Protein AF-A0A395YNB1-F1 (afdb_monomer)

Solvent-accessible surface area (backbone atoms only — not comparable to full-atom values): 4845 Å² total; per-residue (Å²): 113,63,85,83,40,47,67,61,54,50,50,46,51,53,35,52,68,73,50,36,73,68,51,31,48,49,52,36,70,75,38,58,90,81,37,96,42,50,65,53,44,48,24,59,68,54,74,43,53,60,50,78,92,37,49,81,76,46,88,62,22,58,57,50,27,52,50,55,56,31,54,77,69,74,43,75,93,79,79,85,130

pLDDT: mean 82.45, std 13.4, range [36.81, 97.44]

Secondary structure (DSSP, 8-state):
-GGGGHHHHHHHHHHHHHS-HHHHHHHHHH-TTT-SSHHHHHHHHTTS--SGGGTTSSTTHHHHHHHHHHHHTT-------

Radius of gyration: 13.29 Å; Cα contacts (8 Å, |Δi|>4): 56; chains: 1; bounding box: 42×22×25 Å

Mean predicted aligned error: 6.27 Å

Sequence (81 aa):
MYNKHIDYVMDIIKSKYINTPERIKEIYMKFPMLFHSSEEVKKMVYMADTRKESWGKRPLSKLTHDIDKQLAKGRIPLEAD

Foldseek 3Di:
DCVVCVVLLVQLVVLPVVCDLVNLVVVCVVCVVVDPDSQRSVCVSSVARLDPVCPPVDPCSPVSVVSVVCVVVVHHPPDDD

Structure (mmCIF, N/CA/C/O backbone):
data_AF-A0A395YNB1-F1
#
_entry.id   AF-A0A395YNB1-F1
#
loop_
_atom_site.group_PDB
_atom_site.id
_atom_site.type_symbol
_atom_site.label_atom_id
_atom_site.label_alt_id
_atom_site.label_comp_id
_atom_site.label_asym_id
_atom_site.label_entity_id
_atom_site.label_seq_id
_atom_site.pdbx_PDB_ins_code
_atom_site.Cartn_x
_atom_site.Cartn_y
_atom_site.Cartn_z
_atom_site.occupancy
_atom_site.B_iso_or_equiv
_atom_site.auth_seq_id
_atom_site.auth_comp_id
_atom_site.auth_asym_id
_atom_site.auth_atom_id
_atom_site.pdbx_PDB_model_num
ATOM 1 N N . MET A 1 1 ? 18.802 -7.659 -1.826 1.00 51.56 1 MET A N 1
ATOM 2 C CA . MET A 1 1 ? 17.559 -7.797 -1.016 1.00 51.56 1 MET A CA 1
ATOM 3 C C . MET A 1 1 ? 16.302 -7.866 -1.878 1.00 51.56 1 MET A C 1
ATOM 5 O O . MET A 1 1 ? 15.479 -8.727 -1.604 1.00 51.56 1 MET A O 1
ATOM 9 N N . TYR A 1 2 ? 16.170 -7.035 -2.919 1.00 52.34 2 TYR A N 1
ATOM 10 C CA . TYR A 1 2 ? 15.028 -7.054 -3.847 1.00 52.34 2 TYR A CA 1
ATOM 11 C C . TYR A 1 2 ? 14.816 -8.419 -4.532 1.00 52.34 2 TYR A C 1
ATOM 13 O O . TYR A 1 2 ? 13.715 -8.952 -4.461 1.00 52.34 2 TYR A O 1
ATOM 21 N N . ASN A 1 3 ? 15.875 -9.067 -5.039 1.00 56.75 3 ASN A N 1
ATOM 22 C CA . ASN A 1 3 ? 15.774 -10.402 -5.663 1.00 56.75 3 ASN A CA 1
ATOM 23 C C . ASN A 1 3 ? 15.301 -11.523 -4.716 1.00 56.75 3 ASN A C 1
ATOM 25 O O . ASN A 1 3 ? 14.755 -12.516 -5.180 1.00 56.75 3 ASN A O 1
ATOM 29 N N . LYS A 1 4 ? 15.464 -11.375 -3.390 1.00 68.75 4 LYS A N 1
ATOM 30 C CA . LYS A 1 4 ? 14.947 -12.351 -2.406 1.00 68.75 4 LYS A CA 1
ATOM 31 C C . LYS A 1 4 ? 13.453 -12.168 -2.109 1.00 68.75 4 LYS A C 1
ATOM 33 O O . LYS A 1 4 ? 12.853 -13.029 -1.477 1.00 68.75 4 LYS A O 1
ATOM 38 N N . HIS A 1 5 ? 12.870 -11.048 -2.533 1.00 77.50 5 HIS A N 1
ATOM 39 C CA . HIS A 1 5 ? 11.484 -10.667 -2.264 1.00 77.50 5 HIS A CA 1
ATOM 40 C C . HIS A 1 5 ? 10.791 -10.165 -3.537 1.00 77.50 5 HIS A C 1
ATOM 42 O O . HIS A 1 5 ? 9.935 -9.286 -3.461 1.00 77.50 5 HIS A O 1
ATOM 48 N N . ILE A 1 6 ? 11.178 -10.684 -4.706 1.00 81.75 6 ILE A N 1
ATOM 49 C CA . ILE A 1 6 ? 10.682 -10.188 -5.994 1.00 81.75 6 ILE A CA 1
ATOM 50 C C . ILE A 1 6 ? 9.157 -10.296 -6.097 1.00 81.75 6 ILE A C 1
ATOM 52 O O . ILE A 1 6 ? 8.515 -9.338 -6.519 1.00 81.75 6 ILE A O 1
ATOM 56 N N . ASP A 1 7 ? 8.575 -11.382 -5.585 1.00 84.62 7 ASP A N 1
ATOM 57 C CA . ASP A 1 7 ? 7.122 -11.572 -5.531 1.00 84.62 7 ASP A CA 1
ATOM 58 C C . ASP A 1 7 ? 6.444 -10.479 -4.699 1.00 84.62 7 ASP A C 1
ATOM 60 O O . ASP A 1 7 ? 5.510 -9.827 -5.159 1.00 84.62 7 ASP A O 1
ATOM 64 N N . TYR A 1 8 ? 6.996 -10.180 -3.518 1.00 85.69 8 TYR A N 1
ATOM 65 C CA . TYR A 1 8 ? 6.500 -9.109 -2.655 1.00 85.69 8 TYR A CA 1
ATOM 66 C C . TYR A 1 8 ? 6.571 -7.739 -3.341 1.00 85.69 8 TYR A C 1
ATOM 68 O O . TYR A 1 8 ? 5.629 -6.951 -3.272 1.00 85.69 8 TYR A O 1
ATOM 76 N N . VAL A 1 9 ? 7.678 -7.444 -4.027 1.00 84.75 9 VAL A N 1
ATOM 77 C CA . VAL A 1 9 ? 7.835 -6.182 -4.762 1.00 84.75 9 VAL A CA 1
ATOM 78 C C . VAL A 1 9 ? 6.808 -6.079 -5.885 1.00 84.75 9 VAL A C 1
ATOM 80 O O . VAL A 1 9 ? 6.150 -5.044 -6.016 1.00 84.75 9 VAL A O 1
ATOM 83 N N . MET A 1 10 ? 6.617 -7.154 -6.649 1.00 86.62 10 MET A N 1
ATOM 84 C CA . MET A 1 10 ? 5.614 -7.212 -7.708 1.00 86.62 10 MET A CA 1
ATOM 85 C C . MET A 1 10 ? 4.193 -7.052 -7.165 1.00 86.62 10 MET A C 1
ATOM 87 O O . MET A 1 10 ? 3.382 -6.378 -7.796 1.00 86.62 10 MET A O 1
ATOM 91 N N . ASP A 1 11 ? 3.886 -7.597 -5.992 1.00 88.56 11 ASP A N 1
ATOM 92 C CA . ASP A 1 11 ? 2.567 -7.459 -5.375 1.00 88.56 11 ASP A CA 1
ATOM 93 C C . ASP A 1 11 ? 2.286 -6.027 -4.907 1.00 88.56 11 ASP A C 1
ATOM 95 O O . ASP A 1 11 ? 1.187 -5.512 -5.132 1.00 88.56 11 ASP A O 1
ATOM 99 N N . ILE A 1 12 ? 3.287 -5.326 -4.363 1.00 87.38 12 ILE A N 1
ATOM 100 C CA . ILE A 1 12 ? 3.162 -3.893 -4.053 1.00 87.38 12 ILE A CA 1
ATOM 101 C C . ILE A 1 12 ? 2.971 -3.066 -5.331 1.00 87.38 12 ILE A C 1
ATOM 103 O O . ILE A 1 12 ? 2.128 -2.167 -5.351 1.00 87.38 12 ILE A O 1
ATOM 107 N N . ILE A 1 13 ? 3.698 -3.378 -6.411 1.00 87.38 13 ILE A N 1
ATOM 108 C CA . ILE A 1 13 ? 3.539 -2.702 -7.709 1.00 87.38 13 ILE A CA 1
ATOM 109 C C . ILE A 1 13 ? 2.117 -2.901 -8.250 1.00 87.38 13 ILE A C 1
ATOM 111 O O . ILE A 1 13 ? 1.445 -1.919 -8.569 1.00 87.38 13 ILE A O 1
ATOM 115 N N . LYS A 1 14 ? 1.634 -4.150 -8.309 1.00 89.31 14 LYS A N 1
ATOM 116 C CA . LYS A 1 14 ? 0.270 -4.476 -8.761 1.00 89.31 14 LYS A CA 1
ATOM 117 C C . LYS A 1 14 ? -0.773 -3.758 -7.910 1.00 89.31 14 LYS A C 1
ATOM 119 O O . LYS A 1 14 ? -1.677 -3.130 -8.456 1.00 89.31 14 LYS A O 1
ATOM 124 N N . SER A 1 15 ? -0.632 -3.809 -6.584 1.00 90.12 15 SER A N 1
ATOM 125 C CA . SER A 1 15 ? -1.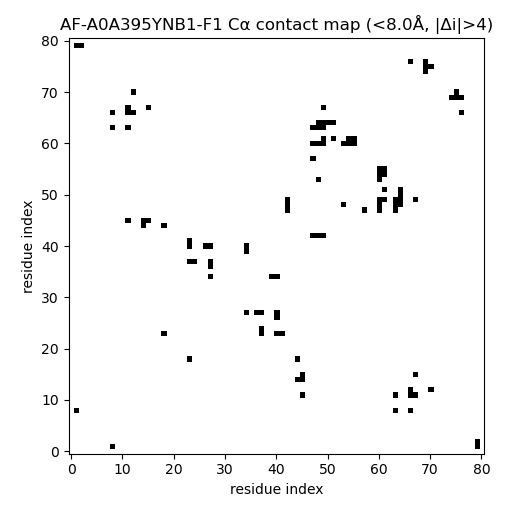577 -3.168 -5.671 1.00 90.12 15 SER A CA 1
ATOM 126 C C . SER A 1 15 ? -1.621 -1.653 -5.865 1.00 90.12 15 SER A C 1
ATOM 128 O O . SER A 1 15 ? -2.710 -1.085 -5.937 1.00 90.12 15 SER A O 1
ATOM 130 N N . LYS A 1 16 ? -0.468 -0.998 -6.039 1.00 87.25 16 LYS A N 1
ATOM 131 C CA . LYS A 1 16 ? -0.394 0.440 -6.330 1.00 87.25 16 LYS A CA 1
ATOM 132 C C . LYS A 1 16 ? -1.001 0.810 -7.683 1.00 87.25 16 LYS A C 1
ATOM 134 O O . LYS A 1 16 ? -1.645 1.848 -7.787 1.00 87.25 16 LYS A O 1
ATOM 139 N N . TYR A 1 17 ? -0.806 -0.021 -8.704 1.00 88.31 17 TYR A N 1
ATOM 140 C CA . TYR A 1 17 ? -1.354 0.225 -10.038 1.00 88.31 17 TYR A CA 1
ATOM 141 C C . TYR A 1 17 ? -2.883 0.079 -10.070 1.00 88.31 17 TYR A C 1
ATOM 143 O O . TYR A 1 17 ? -3.573 0.897 -10.668 1.00 88.31 17 TYR A O 1
ATOM 151 N N . ILE A 1 18 ? -3.418 -0.936 -9.384 1.00 90.56 18 ILE A N 1
ATOM 152 C CA . ILE A 1 18 ? -4.864 -1.185 -9.291 1.00 90.56 18 ILE A CA 1
ATOM 153 C C . ILE A 1 18 ? -5.546 -0.145 -8.393 1.00 90.56 18 ILE A C 1
ATOM 155 O O . ILE A 1 18 ? -6.642 0.317 -8.705 1.00 90.56 18 ILE A O 1
ATOM 159 N N . ASN A 1 19 ? -4.922 0.217 -7.269 1.00 92.88 19 ASN A N 1
ATOM 160 C CA . ASN A 1 19 ? -5.508 1.082 -6.245 1.00 92.88 19 ASN A CA 1
ATOM 161 C C . ASN A 1 19 ? -4.994 2.518 -6.353 1.00 92.88 19 ASN A C 1
ATOM 163 O O . ASN A 1 19 ? -4.228 2.988 -5.510 1.00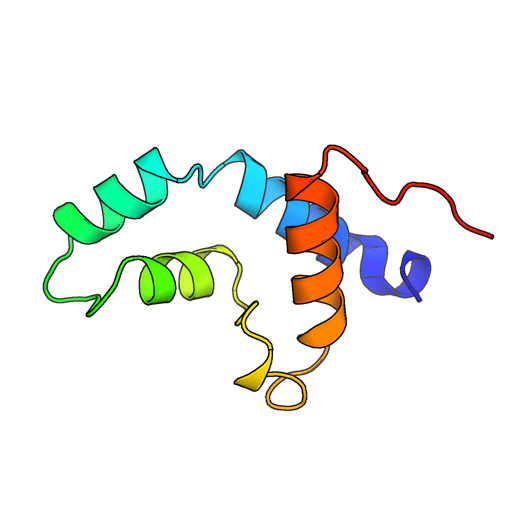 92.88 19 ASN A O 1
ATOM 167 N N . THR A 1 20 ? -5.455 3.217 -7.393 1.00 91.69 20 THR A N 1
ATOM 168 C CA . THR A 1 20 ? -5.175 4.645 -7.589 1.00 91.69 20 THR A CA 1
ATOM 169 C C . THR A 1 20 ? -5.698 5.493 -6.416 1.00 91.69 20 THR A C 1
ATOM 171 O O . THR A 1 20 ? -6.577 5.043 -5.668 1.00 91.69 20 THR A O 1
ATOM 174 N N . PRO A 1 21 ? -5.210 6.737 -6.240 1.00 92.00 21 PRO A N 1
ATOM 175 C CA . PRO A 1 21 ? -5.734 7.647 -5.219 1.00 92.00 21 PRO A CA 1
ATOM 176 C C . PRO A 1 21 ? -7.259 7.826 -5.286 1.00 92.00 21 PRO A C 1
ATOM 178 O O . PRO A 1 21 ? -7.927 7.871 -4.253 1.00 92.00 21 PRO A O 1
ATOM 181 N N . GLU A 1 22 ? -7.823 7.866 -6.492 1.00 94.88 22 GLU A N 1
ATOM 182 C CA . GLU A 1 22 ? -9.262 7.992 -6.732 1.00 94.88 22 GLU A CA 1
ATOM 183 C C . GLU A 1 22 ? -10.008 6.754 -6.237 1.00 94.88 22 GLU A C 1
ATOM 185 O O . GLU A 1 22 ? -11.008 6.887 -5.533 1.00 94.88 22 GLU A O 1
ATOM 190 N N . ARG A 1 23 ? -9.490 5.553 -6.521 1.00 94.62 23 ARG A N 1
ATOM 191 C CA . ARG A 1 23 ? -10.071 4.297 -6.031 1.00 94.62 23 ARG A CA 1
ATOM 192 C C . ARG A 1 23 ? -9.989 4.182 -4.510 1.00 94.62 23 ARG A C 1
ATOM 194 O O . ARG A 1 23 ? -10.942 3.732 -3.880 1.00 94.62 23 ARG A O 1
ATOM 201 N N . ILE A 1 24 ? -8.879 4.602 -3.905 1.00 95.31 24 ILE A N 1
ATOM 202 C CA . ILE A 1 24 ? -8.733 4.643 -2.441 1.00 95.31 24 ILE A CA 1
ATOM 203 C C . ILE A 1 24 ? -9.806 5.555 -1.832 1.00 95.31 24 ILE A C 1
ATOM 205 O O . ILE A 1 24 ? -10.484 5.163 -0.879 1.00 95.31 24 ILE A O 1
ATOM 209 N N . LYS A 1 25 ? -10.000 6.746 -2.410 1.00 95.69 25 LYS A N 1
ATOM 210 C CA . LYS A 1 25 ? -11.034 7.694 -1.982 1.00 95.69 25 LYS A CA 1
ATOM 211 C C . LYS A 1 25 ? -12.441 7.122 -2.162 1.00 95.69 25 LYS A C 1
ATOM 213 O O . LYS A 1 25 ? -13.271 7.259 -1.269 1.00 95.69 25 LYS A O 1
ATOM 218 N N . GLU A 1 26 ? -12.701 6.451 -3.280 1.00 96.38 26 GLU A N 1
ATOM 219 C CA . GLU A 1 26 ? -13.977 5.788 -3.557 1.00 96.38 26 GLU A CA 1
ATOM 220 C C . GLU A 1 26 ? -14.291 4.700 -2.519 1.00 96.38 26 GLU A C 1
ATOM 222 O O . GLU A 1 26 ? -15.395 4.672 -1.978 1.00 96.38 26 GLU A O 1
ATOM 227 N N . ILE A 1 27 ? -13.324 3.834 -2.194 1.00 95.88 27 ILE A N 1
ATOM 228 C CA . ILE A 1 27 ? -13.481 2.789 -1.169 1.00 95.88 27 ILE A CA 1
ATOM 229 C C . ILE A 1 27 ? -13.775 3.420 0.196 1.00 95.88 27 ILE A C 1
ATOM 231 O O . ILE A 1 27 ? -14.704 2.987 0.876 1.00 95.88 27 ILE A O 1
ATOM 235 N N . TYR A 1 28 ? -13.031 4.463 0.578 1.00 96.31 28 TYR A N 1
ATOM 236 C CA . TYR A 1 28 ? -13.269 5.187 1.829 1.00 96.31 28 TYR A CA 1
ATOM 237 C C . TYR A 1 28 ? -14.700 5.746 1.901 1.00 96.31 28 TYR A C 1
ATOM 239 O O . TYR A 1 28 ? -15.387 5.566 2.903 1.00 96.31 28 TYR A O 1
ATOM 247 N N . MET A 1 29 ? -15.179 6.357 0.813 1.00 95.88 29 MET A N 1
ATOM 248 C CA . MET A 1 29 ? -16.532 6.917 0.726 1.00 95.88 29 MET A CA 1
ATOM 249 C C . MET A 1 29 ? -17.634 5.852 0.714 1.00 95.88 29 MET A C 1
ATOM 251 O O . MET A 1 29 ? -18.708 6.086 1.261 1.00 95.88 29 MET A O 1
ATOM 255 N N . LYS A 1 30 ? -17.389 4.690 0.096 1.00 97.44 30 LYS A N 1
ATOM 256 C CA . LYS A 1 30 ? -18.354 3.580 0.039 1.00 97.44 30 LYS A CA 1
ATOM 257 C C . LYS A 1 30 ? -18.489 2.841 1.367 1.00 97.44 30 LYS A C 1
ATOM 259 O O . LYS A 1 30 ? -19.558 2.309 1.652 1.00 97.44 30 LYS A O 1
ATOM 264 N N . PHE A 1 31 ? -17.428 2.808 2.172 1.00 95.69 31 PHE A N 1
ATOM 265 C CA . PHE A 1 31 ? -17.386 2.050 3.422 1.00 95.69 31 PHE A CA 1
ATOM 266 C C . PHE A 1 31 ? -16.942 2.911 4.621 1.00 95.69 31 PHE A C 1
ATOM 268 O O . PHE A 1 31 ? -15.978 2.557 5.304 1.00 95.69 31 PHE A O 1
ATOM 275 N N . PRO A 1 32 ? -17.650 4.014 4.937 1.00 92.06 32 PRO A N 1
ATOM 276 C CA . PRO A 1 32 ? -17.224 4.975 5.961 1.00 92.06 32 PRO A CA 1
ATOM 277 C C . PRO A 1 32 ? -17.240 4.407 7.389 1.00 92.06 32 PRO A C 1
ATOM 279 O O . PRO A 1 32 ? -16.610 4.963 8.278 1.00 92.06 32 PRO A O 1
ATOM 282 N N . MET A 1 33 ? -17.940 3.292 7.623 1.00 95.00 33 MET A N 1
ATOM 283 C CA . MET A 1 33 ? -17.945 2.596 8.918 1.00 95.00 33 MET A CA 1
ATOM 284 C C . MET A 1 33 ? -16.737 1.671 9.116 1.00 95.00 33 MET A C 1
ATOM 286 O O . MET A 1 33 ? -16.465 1.265 10.241 1.00 95.00 33 MET A O 1
ATOM 290 N N . LEU A 1 34 ? -16.041 1.295 8.037 1.00 94.81 34 LEU A N 1
ATOM 291 C CA . LEU A 1 34 ? -14.906 0.366 8.096 1.00 94.81 34 LEU A CA 1
ATOM 292 C C . LEU A 1 34 ? -13.560 1.082 8.208 1.00 94.81 34 LEU A C 1
ATOM 294 O O . LEU A 1 34 ? -12.574 0.460 8.592 1.00 94.81 34 LEU A O 1
ATOM 298 N N . PHE A 1 35 ? -13.510 2.363 7.848 1.00 94.25 35 PHE A N 1
ATOM 299 C CA . PHE A 1 35 ? -12.268 3.112 7.739 1.00 94.25 35 PHE A CA 1
ATOM 300 C C . PHE A 1 35 ? -12.422 4.502 8.345 1.00 94.25 35 PHE A C 1
ATOM 302 O O . PHE A 1 35 ? -13.364 5.227 8.044 1.00 94.25 35 PHE A O 1
ATOM 309 N N . HIS A 1 36 ? -11.432 4.914 9.127 1.00 92.62 36 HIS A N 1
ATOM 310 C CA . HIS A 1 36 ? -11.359 6.240 9.737 1.00 92.62 36 HIS A CA 1
ATOM 311 C C . HIS A 1 36 ? -10.629 7.247 8.837 1.00 92.62 36 HIS A C 1
ATOM 313 O O . HIS A 1 36 ? -10.726 8.453 9.045 1.00 92.62 36 HIS A O 1
ATOM 319 N N . SER A 1 37 ? -9.879 6.767 7.836 1.00 92.94 37 SER A N 1
ATOM 320 C CA . SER A 1 37 ? -9.136 7.602 6.882 1.00 92.94 37 SER A CA 1
ATOM 321 C C . SER A 1 37 ? -8.845 6.866 5.569 1.00 92.94 37 SER A C 1
ATOM 323 O O . SER A 1 37 ? -8.803 5.635 5.528 1.00 92.94 37 SER A O 1
ATOM 325 N N . SER A 1 38 ? -8.565 7.618 4.498 1.00 91.62 38 SER A N 1
ATOM 326 C CA . SER A 1 38 ? -8.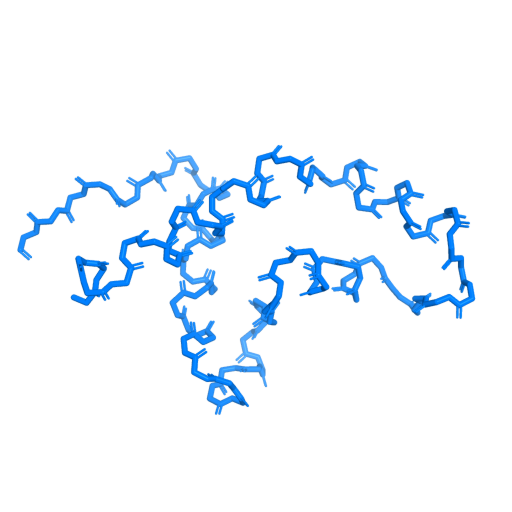077 7.057 3.223 1.00 91.62 38 SER A CA 1
ATOM 327 C C . SER A 1 38 ? -6.738 6.319 3.386 1.00 91.62 38 SER A C 1
ATOM 329 O O . SER A 1 38 ? -6.455 5.343 2.697 1.00 91.62 38 SER A O 1
ATOM 331 N N . GLU A 1 39 ? -5.932 6.721 4.361 1.00 89.81 39 GLU A N 1
ATOM 332 C CA . GLU A 1 39 ? -4.666 6.096 4.724 1.00 89.81 39 GLU A CA 1
ATOM 333 C C . GLU A 1 39 ? -4.875 4.692 5.287 1.00 89.81 39 GLU A C 1
ATOM 335 O O . GLU A 1 39 ? -4.062 3.808 5.035 1.00 89.81 39 GLU A O 1
ATOM 340 N N . GLU A 1 40 ? -5.959 4.457 6.025 1.00 92.00 40 GLU A N 1
ATOM 341 C CA . GLU A 1 40 ? -6.318 3.121 6.504 1.00 92.00 40 GLU A CA 1
ATOM 342 C C . GLU A 1 40 ? -6.682 2.193 5.339 1.00 92.00 40 GLU A C 1
ATOM 344 O O . GLU A 1 40 ? -6.195 1.061 5.276 1.00 92.00 40 GLU A O 1
ATOM 349 N N . VAL A 1 41 ? -7.424 2.713 4.355 1.00 93.94 41 VAL A N 1
ATOM 350 C CA . VAL A 1 41 ? -7.708 2.004 3.100 1.00 93.94 41 VAL A CA 1
ATOM 351 C C . VAL A 1 41 ? -6.409 1.674 2.367 1.00 93.94 41 VAL A C 1
ATOM 353 O O . VAL A 1 41 ? -6.198 0.517 2.006 1.00 93.94 41 VAL A O 1
ATOM 356 N N . LYS A 1 42 ? -5.502 2.652 2.203 1.00 90.31 42 LYS A N 1
ATOM 357 C CA . LYS A 1 42 ? -4.198 2.459 1.544 1.00 90.31 42 LYS A CA 1
ATOM 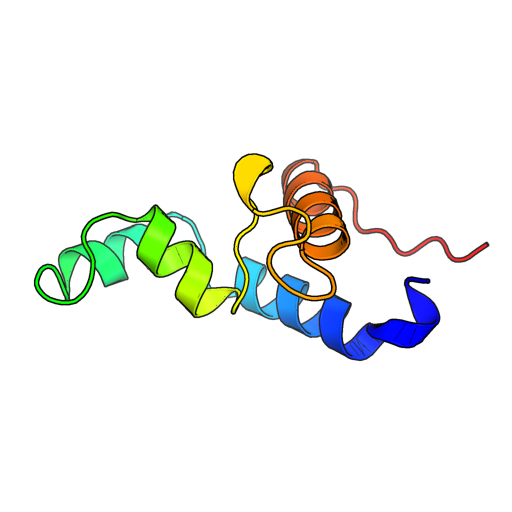358 C C . LYS A 1 42 ? -3.394 1.330 2.196 1.00 90.31 42 LYS A C 1
ATOM 360 O O . LYS A 1 42 ? -2.830 0.489 1.500 1.00 90.31 42 LYS A O 1
ATOM 365 N N . LYS A 1 43 ? -3.363 1.278 3.530 1.00 89.25 43 LYS A N 1
ATOM 366 C CA . LYS A 1 43 ? -2.658 0.213 4.260 1.00 89.25 43 LYS A CA 1
ATOM 367 C C . LYS A 1 43 ? -3.258 -1.161 4.037 1.00 89.25 43 LYS A C 1
ATOM 369 O O . LYS A 1 43 ? -2.512 -2.133 3.956 1.00 89.25 43 LYS A O 1
ATOM 374 N N . MET A 1 44 ? -4.584 -1.241 3.981 1.00 90.88 44 MET A N 1
ATOM 375 C CA . MET A 1 44 ? -5.289 -2.490 3.726 1.00 90.88 44 MET A CA 1
ATOM 376 C C . MET A 1 44 ? -4.950 -3.003 2.326 1.00 90.88 44 MET A C 1
ATOM 378 O O . MET A 1 44 ? -4.482 -4.132 2.198 1.00 90.88 44 MET A O 1
ATOM 382 N N . VAL A 1 45 ?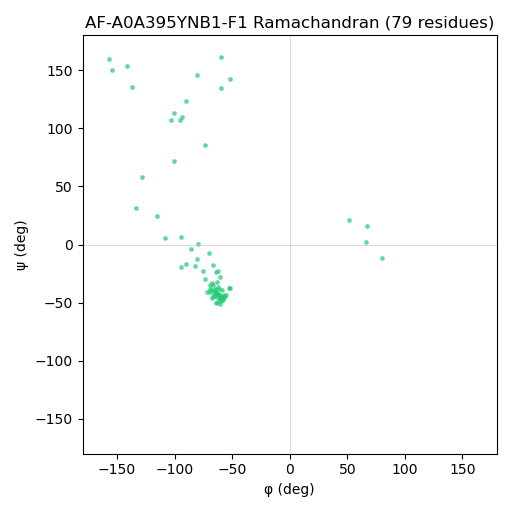 -5.065 -2.155 1.298 1.00 89.94 45 VAL A N 1
ATOM 383 C CA . VAL A 1 45 ? -4.806 -2.585 -0.084 1.00 89.94 45 VAL A CA 1
ATOM 384 C C . VAL A 1 45 ? -3.337 -2.922 -0.335 1.00 89.94 45 VAL A C 1
ATOM 386 O O . VAL A 1 45 ? -3.044 -3.842 -1.094 1.00 89.94 45 VAL A O 1
ATOM 389 N N . TYR A 1 46 ? -2.394 -2.237 0.318 1.00 83.19 46 TYR A N 1
ATOM 390 C CA . TYR A 1 46 ? -0.959 -2.547 0.203 1.00 83.19 46 TYR A CA 1
ATOM 391 C C . TYR A 1 46 ? -0.511 -3.645 1.176 1.00 83.19 46 TYR A C 1
ATOM 393 O O . TYR A 1 46 ? 0.659 -4.022 1.183 1.00 83.19 46 TYR A O 1
ATOM 401 N N . MET A 1 47 ? -1.418 -4.116 2.041 1.00 79.75 47 MET A N 1
ATOM 402 C CA . MET A 1 47 ? -1.149 -5.024 3.161 1.00 79.75 47 MET A CA 1
ATOM 403 C C . MET A 1 47 ? -0.003 -4.551 4.084 1.00 79.75 47 MET A C 1
ATOM 405 O O . MET A 1 47 ? 0.590 -5.336 4.829 1.00 79.75 47 MET A O 1
ATOM 409 N N . ALA A 1 48 ? 0.316 -3.253 4.067 1.00 80.19 48 ALA A N 1
ATOM 410 C CA . ALA A 1 48 ? 1.505 -2.680 4.687 1.00 80.19 48 ALA A CA 1
ATOM 411 C C . ALA A 1 48 ? 1.312 -1.201 5.055 1.00 80.19 48 ALA A C 1
ATOM 413 O O . ALA A 1 48 ? 0.591 -0.463 4.388 1.00 80.19 48 ALA A O 1
ATOM 414 N N . ASP A 1 49 ? 1.997 -0.746 6.110 1.00 80.25 49 ASP A N 1
ATOM 415 C CA . ASP A 1 49 ? 2.020 0.668 6.502 1.00 80.25 49 ASP A CA 1
ATOM 416 C C . ASP A 1 49 ? 3.258 1.353 5.915 1.00 80.25 49 ASP A C 1
ATOM 418 O O . ASP A 1 49 ? 4.382 1.128 6.362 1.00 80.25 49 ASP A O 1
ATOM 422 N N . THR A 1 50 ? 3.042 2.188 4.896 1.00 79.88 50 THR A N 1
ATOM 423 C CA . THR A 1 50 ? 4.109 2.916 4.195 1.00 79.88 50 THR A CA 1
ATOM 424 C C . THR A 1 50 ? 4.582 4.154 4.953 1.00 79.88 50 THR A C 1
ATOM 426 O O . THR A 1 50 ? 5.439 4.878 4.450 1.00 79.88 50 THR A O 1
ATOM 429 N N . ARG A 1 51 ? 4.033 4.463 6.133 1.00 80.12 51 ARG A N 1
ATOM 430 C CA . ARG A 1 51 ? 4.451 5.632 6.912 1.00 80.12 51 ARG A CA 1
ATOM 431 C C . ARG A 1 51 ? 5.727 5.334 7.695 1.00 80.12 51 ARG A C 1
ATOM 433 O O . ARG A 1 51 ? 5.944 4.215 8.168 1.00 80.12 51 ARG A O 1
ATOM 440 N N . LYS A 1 52 ? 6.579 6.347 7.845 1.00 77.75 52 LYS A N 1
ATOM 441 C CA . LYS A 1 52 ? 7.914 6.199 8.441 1.00 77.75 52 LYS A CA 1
ATOM 442 C C . LYS A 1 52 ? 7.848 5.759 9.907 1.00 77.75 52 LYS A C 1
ATOM 444 O O . LYS A 1 52 ? 8.676 4.978 10.358 1.00 77.75 52 LYS A O 1
ATOM 449 N N . GLU A 1 53 ? 6.809 6.177 10.622 1.00 80.69 53 GLU A N 1
ATOM 450 C CA . GLU A 1 53 ? 6.554 5.860 12.036 1.00 80.69 53 GLU A CA 1
ATOM 451 C C . GLU A 1 53 ? 6.160 4.387 12.251 1.00 80.69 53 GLU A C 1
ATOM 453 O O . GLU A 1 53 ? 6.007 3.926 13.386 1.00 80.69 53 GLU A O 1
ATOM 458 N N . SER A 1 54 ? 5.961 3.640 11.162 1.00 73.81 54 SER A N 1
ATOM 459 C CA . SER A 1 54 ? 5.626 2.215 11.176 1.00 73.81 54 SER A CA 1
ATOM 460 C C . SER A 1 54 ? 6.775 1.322 10.712 1.00 73.81 54 SER A C 1
ATOM 462 O O . SER A 1 54 ? 6.617 0.101 10.612 1.00 73.81 54 SER A O 1
ATOM 464 N N . TRP A 1 55 ? 7.951 1.904 10.464 1.00 79.50 55 TRP A N 1
ATOM 465 C CA . TRP A 1 55 ? 9.169 1.139 10.237 1.00 79.50 55 TRP A CA 1
ATOM 466 C C . TRP A 1 55 ? 9.476 0.266 11.461 1.00 79.50 55 TRP A C 1
ATOM 468 O O . TRP A 1 55 ? 9.349 0.705 12.600 1.00 79.50 55 TRP A O 1
ATOM 478 N N . GLY A 1 56 ? 9.827 -0.999 11.226 1.00 73.31 56 GLY A N 1
ATOM 479 C CA . GLY A 1 56 ? 10.116 -1.969 12.288 1.00 73.31 56 GLY A CA 1
ATOM 480 C C . GLY A 1 56 ? 8.890 -2.613 12.948 1.00 73.31 56 GLY A C 1
ATOM 481 O O . GLY A 1 56 ? 9.050 -3.622 13.623 1.00 73.31 56 GLY A O 1
ATOM 482 N N . LYS A 1 57 ? 7.665 -2.112 12.718 1.00 80.00 57 LYS A N 1
ATOM 483 C CA . LYS A 1 57 ? 6.437 -2.723 13.273 1.00 80.00 57 LYS A CA 1
ATOM 484 C C . LYS A 1 57 ? 6.009 -4.001 12.548 1.00 80.00 57 LYS A C 1
ATOM 486 O O . LYS A 1 57 ? 5.276 -4.805 13.113 1.00 80.00 57 LYS A O 1
ATOM 491 N N . ARG A 1 58 ? 6.431 -4.176 11.293 1.00 74.69 58 ARG A N 1
ATOM 492 C CA . ARG A 1 58 ? 6.230 -5.389 10.493 1.00 74.69 58 ARG A CA 1
ATOM 493 C C . ARG A 1 58 ? 7.484 -5.678 9.661 1.00 74.69 58 ARG A C 1
ATOM 495 O O . ARG A 1 58 ? 8.224 -4.740 9.339 1.00 74.69 58 ARG A O 1
ATOM 502 N N . PRO A 1 59 ? 7.731 -6.947 9.292 1.00 79.44 59 PRO A N 1
ATOM 503 C CA . PRO A 1 59 ? 8.741 -7.275 8.297 1.00 79.44 59 PRO A CA 1
ATOM 504 C C . PRO A 1 59 ? 8.528 -6.450 7.026 1.00 79.44 59 PRO A C 1
ATOM 506 O O . PRO A 1 59 ? 7.396 -6.197 6.623 1.00 79.44 59 PRO A O 1
ATOM 509 N N . LEU A 1 60 ? 9.628 -6.029 6.403 1.00 81.44 60 LEU A N 1
ATOM 510 C CA . LEU A 1 60 ? 9.638 -5.326 5.116 1.00 81.44 60 LEU A CA 1
ATOM 511 C C . LEU A 1 60 ? 8.999 -3.918 5.087 1.00 81.44 60 LEU A C 1
ATOM 513 O O . LEU A 1 60 ? 9.078 -3.289 4.039 1.00 81.44 60 LEU A O 1
ATOM 517 N N . SER A 1 61 ? 8.502 -3.338 6.194 1.00 82.44 61 SER A N 1
ATOM 518 C CA . SER A 1 61 ? 7.890 -1.983 6.190 1.00 82.44 61 SER A CA 1
ATOM 519 C C . SER A 1 61 ? 8.770 -0.894 5.554 1.00 82.44 61 SER A C 1
ATOM 521 O O . SER A 1 61 ? 8.274 0.000 4.869 1.00 82.44 61 SER A O 1
ATOM 523 N N . LYS A 1 62 ? 10.093 -0.957 5.771 1.00 83.44 62 LYS A N 1
ATOM 524 C CA . LYS A 1 62 ? 11.048 -0.026 5.146 1.00 83.44 62 LYS A CA 1
ATOM 525 C C . LYS A 1 62 ? 11.108 -0.228 3.626 1.00 83.44 62 LYS A C 1
ATOM 527 O O . LYS A 1 62 ? 11.044 0.745 2.885 1.00 83.44 62 LYS A O 1
ATOM 532 N N . LEU A 1 63 ? 11.155 -1.483 3.173 1.00 84.31 63 LEU A N 1
ATOM 533 C CA . LEU A 1 63 ? 11.155 -1.838 1.753 1.00 84.31 63 LEU A CA 1
ATOM 534 C C . LEU A 1 63 ? 9.863 -1.366 1.067 1.00 84.31 63 LEU A C 1
ATOM 536 O O . LEU A 1 63 ? 9.929 -0.761 0.003 1.00 84.31 63 LEU A O 1
ATOM 540 N N . THR A 1 64 ? 8.698 -1.557 1.697 1.00 86.06 64 THR A N 1
ATOM 541 C CA . THR A 1 64 ? 7.410 -1.066 1.178 1.00 86.06 64 THR A CA 1
ATOM 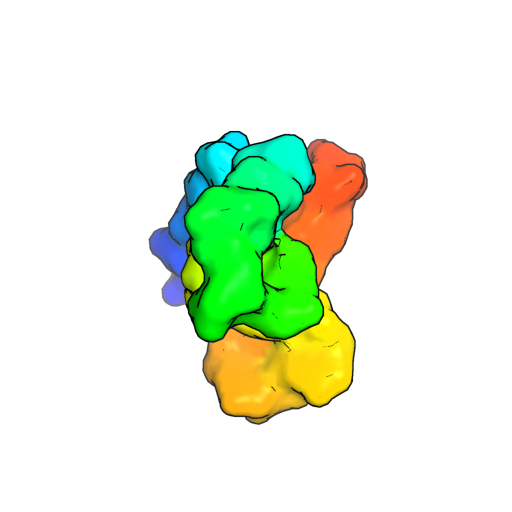542 C C . THR A 1 64 ? 7.401 0.452 1.018 1.00 86.06 64 THR A C 1
ATOM 544 O O . THR A 1 64 ? 6.947 0.962 -0.004 1.00 86.06 64 THR A O 1
ATOM 547 N N . HIS A 1 65 ? 7.903 1.185 2.022 1.00 86.75 65 HIS A N 1
ATOM 548 C CA . HIS A 1 65 ? 8.022 2.641 1.953 1.00 86.75 65 HIS A CA 1
ATOM 549 C C . HIS A 1 65 ? 8.912 3.071 0.785 1.00 86.75 65 HIS A C 1
ATOM 551 O O . HIS A 1 65 ? 8.544 3.964 0.020 1.00 86.75 65 HIS A O 1
ATOM 557 N N . ASP A 1 66 ? 10.070 2.426 0.639 1.00 86.06 66 ASP A N 1
ATOM 558 C CA . ASP A 1 66 ? 11.026 2.747 -0.414 1.00 86.06 66 ASP A CA 1
ATOM 559 C C . ASP A 1 66 ? 10.427 2.482 -1.804 1.00 86.06 66 ASP A C 1
ATOM 561 O O . ASP A 1 66 ? 10.567 3.331 -2.684 1.00 86.06 66 ASP A O 1
ATOM 565 N N . ILE A 1 67 ? 9.700 1.374 -1.995 1.00 85.38 67 ILE A N 1
ATOM 566 C CA . ILE A 1 67 ? 8.985 1.063 -3.245 1.00 85.38 67 ILE A CA 1
ATOM 567 C C . ILE A 1 67 ? 7.889 2.099 -3.524 1.00 85.38 67 ILE A C 1
ATOM 569 O O . ILE A 1 67 ? 7.843 2.661 -4.618 1.00 85.38 67 ILE A O 1
ATOM 573 N N . ASP A 1 68 ? 7.030 2.408 -2.544 1.00 85.56 68 ASP A N 1
ATOM 574 C CA . ASP A 1 68 ? 5.940 3.380 -2.718 1.00 85.56 68 ASP A CA 1
ATOM 575 C C . ASP A 1 68 ? 6.488 4.746 -3.159 1.00 85.56 68 ASP A C 1
ATOM 577 O O . ASP A 1 68 ? 5.976 5.356 -4.105 1.00 85.56 68 ASP A O 1
AT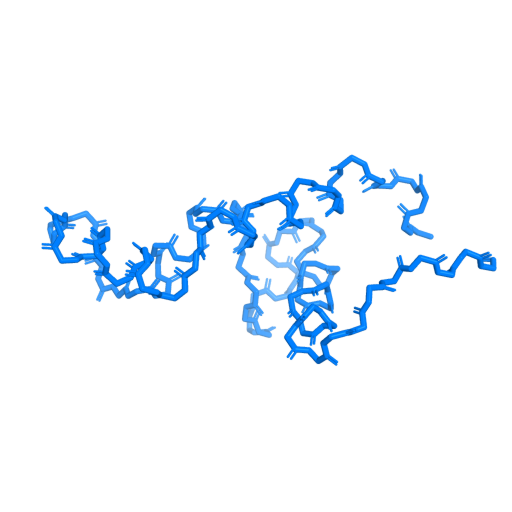OM 581 N N . LYS A 1 69 ? 7.579 5.190 -2.526 1.00 86.25 69 LYS A N 1
ATOM 582 C CA . LYS A 1 69 ? 8.249 6.456 -2.830 1.00 86.25 69 LYS A CA 1
ATOM 583 C C . LYS A 1 69 ? 8.934 6.453 -4.196 1.00 86.25 69 LYS A C 1
ATOM 585 O O . LYS A 1 69 ? 8.905 7.474 -4.879 1.00 86.25 69 LYS A O 1
ATOM 590 N N . GLN A 1 70 ? 9.558 5.348 -4.593 1.00 85.25 70 GLN A N 1
ATOM 591 C CA . GLN A 1 70 ? 10.209 5.220 -5.899 1.00 85.25 70 GLN A CA 1
ATOM 592 C C . GLN A 1 70 ? 9.185 5.227 -7.038 1.00 85.25 70 GLN A C 1
ATOM 594 O O . GLN A 1 70 ? 9.318 6.023 -7.970 1.00 85.25 70 GLN A O 1
ATOM 599 N N . LEU A 1 71 ? 8.097 4.466 -6.892 1.00 83.31 71 LEU A N 1
ATOM 600 C CA . LEU A 1 71 ? 6.993 4.442 -7.852 1.00 83.31 71 LEU A CA 1
ATOM 601 C C . LEU A 1 71 ? 6.320 5.814 -7.991 1.00 83.31 71 LEU A C 1
ATOM 603 O O . LEU A 1 71 ? 5.994 6.225 -9.098 1.00 83.31 71 LEU A O 1
ATOM 607 N N . ALA A 1 72 ? 6.167 6.567 -6.894 1.00 82.06 72 ALA A N 1
ATOM 608 C CA . ALA A 1 72 ? 5.647 7.939 -6.951 1.00 82.06 72 ALA A CA 1
ATOM 609 C C . ALA A 1 72 ? 6.561 8.904 -7.733 1.00 82.06 72 ALA A C 1
ATOM 611 O O . ALA A 1 72 ? 6.097 9.921 -8.234 1.00 82.06 72 ALA A O 1
ATOM 612 N N . LYS A 1 73 ? 7.856 8.589 -7.843 1.00 81.94 73 LYS A N 1
ATOM 613 C CA . LYS A 1 73 ? 8.849 9.359 -8.604 1.00 81.94 73 LYS A CA 1
ATOM 614 C C . LYS A 1 73 ? 9.058 8.8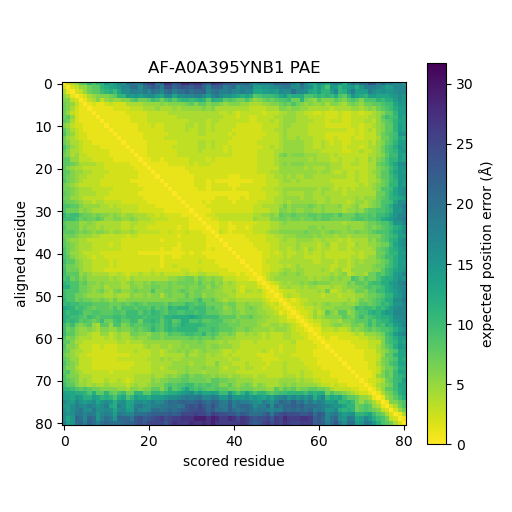33 -10.029 1.00 81.94 73 LYS A C 1
ATOM 616 O O . LYS A 1 73 ? 9.989 9.281 -10.691 1.00 81.94 73 LYS A O 1
ATOM 621 N N . GLY A 1 74 ? 8.261 7.857 -10.475 1.00 75.19 74 GLY A N 1
ATOM 622 C CA . GLY A 1 74 ? 8.418 7.223 -11.787 1.00 75.19 74 GLY 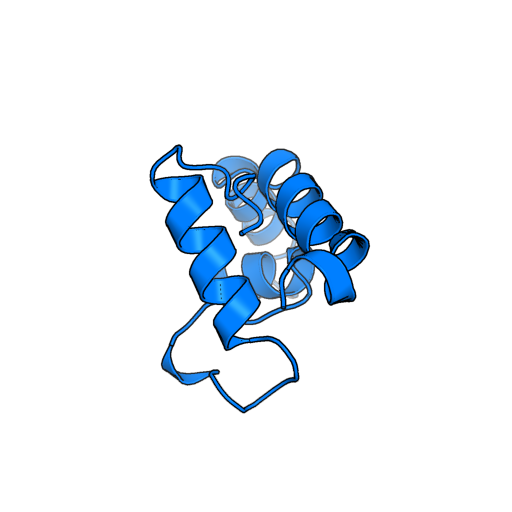A CA 1
ATOM 623 C C . GLY A 1 74 ? 9.703 6.401 -11.940 1.00 75.19 74 GLY A C 1
ATOM 624 O O . GLY A 1 74 ? 10.089 6.084 -13.059 1.00 75.19 74 GLY A O 1
ATOM 625 N N . ARG A 1 75 ? 10.385 6.058 -10.839 1.00 66.12 75 ARG A N 1
ATOM 626 C CA . ARG A 1 75 ? 11.558 5.176 -10.854 1.00 66.12 75 ARG A CA 1
ATOM 627 C C . ARG A 1 75 ? 11.106 3.786 -10.431 1.00 66.12 75 ARG A C 1
ATOM 629 O O . ARG A 1 75 ? 10.687 3.603 -9.291 1.00 66.12 75 ARG A O 1
ATOM 636 N N . ILE A 1 76 ? 11.157 2.822 -11.343 1.00 61.28 76 ILE A N 1
ATOM 637 C CA . ILE A 1 76 ? 10.943 1.414 -11.003 1.00 61.28 76 ILE A CA 1
ATOM 638 C C . ILE A 1 76 ? 12.323 0.832 -10.662 1.00 61.28 76 ILE A C 1
ATOM 640 O O . ILE A 1 76 ? 13.224 0.945 -11.493 1.00 61.28 76 ILE A O 1
ATOM 644 N N . PRO A 1 77 ? 12.530 0.245 -9.469 1.00 54.78 77 PRO A N 1
ATOM 645 C CA . PRO A 1 77 ? 13.791 -0.398 -9.126 1.00 54.78 77 PRO A CA 1
ATOM 646 C C . PRO A 1 77 ? 13.894 -1.719 -9.887 1.00 54.78 77 PRO A C 1
ATOM 648 O O . PRO A 1 77 ? 13.488 -2.763 -9.386 1.00 54.78 77 PRO A O 1
ATOM 651 N N . LEU A 1 78 ? 14.385 -1.671 -11.121 1.00 53.38 78 LEU A N 1
ATOM 652 C CA . LEU A 1 78 ? 14.758 -2.861 -11.889 1.00 53.38 78 LEU A CA 1
ATOM 653 C C . LEU A 1 78 ? 16.261 -2.900 -12.173 1.00 53.38 78 LEU A C 1
ATOM 655 O O . LEU A 1 78 ? 16.684 -3.554 -13.118 1.00 53.38 78 LEU A O 1
ATOM 659 N N . GLU A 1 79 ? 17.072 -2.240 -11.347 1.00 43.09 79 GLU A N 1
ATOM 660 C CA . GLU A 1 79 ? 18.519 -2.449 -11.373 1.00 43.09 79 GLU A CA 1
ATOM 661 C C . GLU A 1 79 ? 18.914 -3.322 -10.182 1.00 43.09 79 GLU A C 1
ATOM 663 O O . GLU A 1 79 ? 18.813 -2.937 -9.013 1.00 43.09 79 GLU A O 1
ATOM 668 N N . ALA A 1 80 ? 19.248 -4.564 -10.525 1.00 42.06 80 ALA A N 1
ATOM 669 C CA . ALA A 1 80 ? 19.916 -5.519 -9.670 1.00 42.06 80 ALA A CA 1
ATOM 670 C C . ALA A 1 80 ? 21.419 -5.399 -9.939 1.00 42.06 80 ALA A C 1
ATOM 672 O O . ALA A 1 80 ? 21.865 -5.821 -11.002 1.00 42.06 80 ALA A O 1
ATOM 673 N N . ASP A 1 81 ? 22.150 -4.856 -8.968 1.00 36.81 81 ASP A N 1
ATOM 674 C CA . ASP A 1 81 ? 23.582 -5.118 -8.789 1.00 36.81 81 ASP A CA 1
ATOM 675 C C . ASP A 1 81 ? 23.763 -6.192 -7.702 1.00 36.81 81 ASP A C 1
ATOM 677 O O . ASP A 1 81 ? 23.064 -6.116 -6.653 1.00 36.81 81 ASP A O 1
#